Protein 2Q8V (pdb70)

Nearest PDB structures (foldseek):
  4myy-assembly1_A  TM=7.515E-01  e=9.267E+00  Moorena producens 3L

R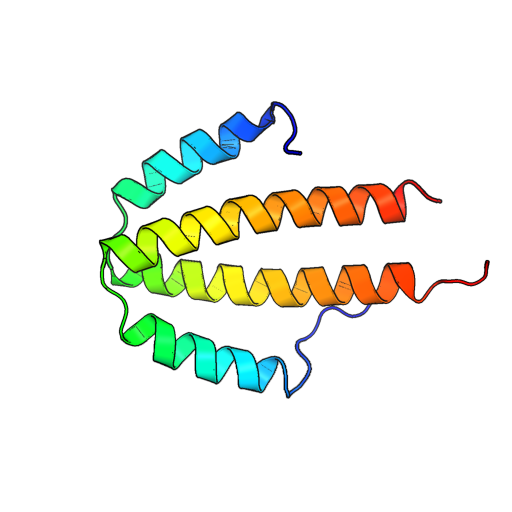adius of gyration: 15.29 Å; Cα contacts (8 Å, |Δi|>4): 86; chains: 2; bounding box: 33×18×42 Å

CATH classification: 1.10.287.670

B-factor: mean 44.77, std 18.17, range [13.0, 143.2]

Organism: NCBI:txid455064

Structure (mmCIF, N/CA/C/O backbone):
data_2Q8V
#
_entry.id   2Q8V
#
_cell.length_a   43.265
_cell.length_b   43.265
_cell.length_c   149.400
_cell.angle_alpha   90.00
_cell.angle_beta   90.00
_cell.angle_gamma   120.00
#
_symmetry.space_group_name_H-M   'P 32 2 1'
#
loop_
_entity.id
_entity.type
_entity.pdbx_description
1 polymer 'NblA protein'
2 non-polymer UREA
3 water water
#
loop_
_atom_site.group_PDB
_atom_site.id
_atom_site.type_symbol
_atom_site.label_atom_id
_atom_site.label_alt_id
_atom_site.label_comp_id
_atom_site.label_asym_id
_atom_site.label_entity_id
_atom_site.label_seq_id
_atom_site.pdbx_PDB_ins_code
_atom_site.Cartn_x
_atom_site.Cartn_y
_atom_site.Cartn_z
_atom_site.occupancy
_atom_site.B_iso_or_equiv
_atom_site.auth_seq_id
_atom_site.auth_comp_id
_atom_site.auth_asym_id
_atom_site.auth_atom_id
_atom_site.pdbx_PDB_model_num
ATOM 1 N N . LEU A 1 8 ? 23.875 13.486 29.741 1.00 60.44 8 LEU A N 1
ATOM 2 C CA . LEU A 1 8 ? 23.033 12.415 29.193 1.00 59.53 8 LEU A CA 1
ATOM 3 C C . LEU A 1 8 ? 23.191 12.214 27.683 1.00 59.00 8 LEU A C 1
ATOM 4 O O . LEU A 1 8 ? 23.527 13.148 26.944 1.00 59.01 8 LEU A O 1
ATOM 9 N N . ASN A 1 9 ? 22.979 10.974 27.238 1.00 58.46 9 ASN A N 1
ATOM 10 C CA . ASN A 1 9 ? 23.026 10.652 25.817 1.00 58.46 9 ASN A CA 1
ATOM 11 C C . ASN A 1 9 ? 21.720 10.991 25.106 1.00 58.46 9 ASN A C 1
ATOM 12 O O . ASN A 1 9 ? 20.636 10.722 25.668 1.00 109.08 9 ASN A O 1
ATOM 17 N N . VAL A 1 10 ? 21.808 11.623 23.962 1.00 49.29 10 VAL A N 1
ATOM 18 C CA . VAL A 1 10 ? 20.626 12.094 23.226 1.00 48.22 10 VAL A CA 1
ATOM 19 C C . VAL A 1 10 ? 20.684 11.727 21.740 1.00 47.96 10 VAL A C 1
ATOM 20 O O . VAL A 1 10 ? 19.641 11.479 21.122 1.00 48.00 10 VAL A O 1
ATOM 24 N N . ASP A 1 11 ? 21.892 11.696 21.170 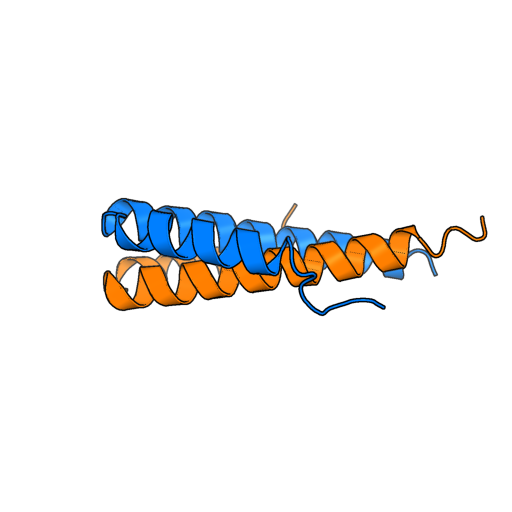1.00 48.92 11 ASP A N 1
ATOM 25 C CA . ASP A 1 11 ? 22.074 11.357 19.751 1.00 48.49 11 ASP A CA 1
ATOM 26 C C . ASP A 1 11 ? 21.665 9.929 19.412 1.00 47.55 11 ASP A C 1
ATOM 27 O O . ASP A 1 11 ? 21.816 9.017 20.237 1.00 47.68 11 ASP A O 1
ATOM 32 N N . LEU A 1 12 ? 21.149 9.735 18.203 1.00 53.10 12 LEU A N 1
ATOM 33 C CA . LEU A 1 12 ? 20.915 8.396 17.676 1.00 51.81 12 LEU A CA 1
ATOM 34 C C . LEU A 1 12 ? 22.230 7.673 17.402 1.00 51.30 12 LEU A C 1
ATOM 35 O O . LEU A 1 12 ? 23.245 8.303 17.106 1.00 51.24 12 LEU A O 1
ATOM 40 N N . SER A 1 13 ? 22.180 6.360 17.413 1.00 56.75 13 SER A N 1
ATOM 41 C CA . SER A 1 13 ? 23.328 5.562 17.671 1.00 56.41 13 SER A CA 1
ATOM 42 C C . SER A 1 13 ? 24.053 4.959 16.476 1.00 56.30 13 SER A C 1
ATOM 43 O O . SER A 1 13 ? 25.155 4.499 16.617 1.00 56.66 13 SER A O 1
ATOM 46 N N . PHE A 1 14 ? 23.465 4.965 15.301 1.00 74.38 14 PHE A N 1
ATOM 47 C CA . PHE A 1 14 ? 23.855 4.011 14.279 1.00 73.84 14 PHE A CA 1
ATOM 48 C C . PHE A 1 14 ? 23.441 2.615 14.639 1.00 73.26 14 PHE A C 1
ATOM 49 O O . PHE A 1 14 ? 24.050 1.964 15.452 1.00 73.89 14 PHE A O 1
ATOM 57 N N . GLU A 1 15 ? 22.404 2.130 14.031 1.00 123.75 15 GLU A N 1
ATOM 58 C CA . GLU A 1 15 ? 21.511 1.220 14.725 1.00 123.82 15 GLU A CA 1
ATOM 59 C C . GLU A 1 15 ? 20.204 1.755 15.220 1.00 121.66 15 GLU A C 1
ATOM 60 O O . GLU A 1 15 ? 19.216 1.145 15.003 1.00 124.07 15 GLU A O 1
ATOM 66 N N . GLN A 1 16 ? 20.195 2.927 15.817 1.00 37.20 16 GLN A N 1
ATOM 67 C CA . GLN A 1 16 ? 19.012 3.738 15.844 1.00 35.86 16 GLN A CA 1
ATOM 68 C C . GLN A 1 16 ? 18.892 4.556 14.621 1.00 35.00 16 GLN A C 1
ATOM 69 O O . GLN A 1 16 ? 17.836 4.884 14.177 1.00 34.72 16 GLN A O 1
ATOM 75 N N . GLU A 1 17 ? 20.018 4.905 14.079 1.00 37.16 17 GLU A N 1
ATOM 76 C CA . GLU A 1 17 ? 20.040 5.654 12.839 1.00 36.61 17 GLU A CA 1
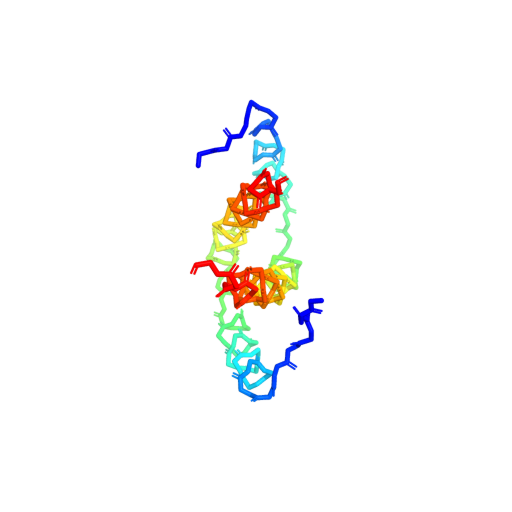ATOM 77 C C . GLU A 1 17 ? 19.607 4.720 11.686 1.00 35.60 17 GLU A C 1
ATOM 78 O O . GLU A 1 17 ? 18.884 5.135 10.759 1.00 35.12 17 GLU A O 1
ATOM 84 N N . PHE A 1 18 ? 20.010 3.450 11.771 1.00 37.80 18 PHE A N 1
ATOM 85 C CA . PHE A 1 18 ? 19.487 2.416 10.879 1.00 36.75 18 PHE A CA 1
ATOM 86 C C . PHE A 1 18 ? 17.975 2.228 11.032 1.00 37.19 18 PHE A C 1
ATOM 87 O O . PHE A 1 18 ? 17.257 2.108 10.025 1.00 36.97 18 PHE A O 1
ATOM 95 N N . GLN A 1 19 ? 17.493 2.199 12.280 1.00 33.83 19 GLN A N 1
ATOM 96 C CA . GLN A 1 19 ? 16.058 2.050 12.536 1.00 34.00 19 GLN A CA 1
ATOM 97 C C . GLN A 1 19 ? 15.236 3.166 11.936 1.00 33.66 19 GLN A C 1
ATOM 98 O O . GLN A 1 19 ? 14.098 2.937 11.530 1.00 33.64 19 GLN A O 1
ATOM 104 N N . MET A 1 20 ? 15.811 4.365 11.868 1.00 38.77 20 MET A N 1
ATOM 105 C CA . MET A 1 20 ? 15.144 5.478 11.211 1.00 39.35 20 MET A CA 1
ATOM 106 C C . MET A 1 20 ? 14.983 5.258 9.711 1.00 39.82 20 MET A C 1
ATOM 107 O O . MET A 1 20 ? 13.982 5.699 9.140 1.00 40.11 20 MET A O 1
ATOM 112 N N . ARG A 1 21 ? 15.950 4.582 9.076 1.00 45.43 21 ARG A N 1
ATOM 113 C CA . ARG A 1 21 ? 15.849 4.219 7.644 1.00 45.85 21 ARG A CA 1
ATOM 114 C C . ARG A 1 21 ? 14.678 3.260 7.395 1.00 45.31 21 ARG A C 1
ATOM 115 O O . ARG A 1 21 ? 13.921 3.424 6.429 1.00 44.86 21 ARG A O 1
ATOM 123 N N . VAL A 1 22 ? 14.560 2.256 8.264 1.00 40.57 22 VAL A N 1
ATOM 124 C CA . VAL A 1 22 ? 13.457 1.317 8.235 1.00 40.31 22 VAL A CA 1
ATOM 125 C C . VAL A 1 22 ? 12.106 2.021 8.474 1.00 40.99 22 VAL A C 1
ATOM 126 O O . VAL A 1 22 ? 11.145 1.780 7.723 1.00 40.86 22 VAL A O 1
ATOM 130 N N . MET A 1 23 ? 12.029 2.892 9.490 1.00 25.28 23 MET A N 1
ATOM 131 C CA . MET A 1 23 ? 10.820 3.694 9.703 1.00 26.22 23 MET A CA 1
ATOM 132 C C . MET A 1 23 ? 10.431 4.555 8.488 1.00 26.14 23 MET A C 1
ATOM 133 O O . MET A 1 23 ? 9.257 4.653 8.159 1.00 25.00 23 MET A O 1
ATOM 138 N N . GLU A 1 24 ? 11.423 5.162 7.829 1.00 43.23 24 GLU A N 1
ATOM 139 C CA . GLU A 1 24 ? 11.206 5.927 6.588 1.00 44.23 24 GLU A CA 1
ATOM 140 C C . GLU A 1 24 ? 10.501 5.084 5.533 1.00 44.47 24 GLU A C 1
ATOM 141 O O . GLU A 1 24 ? 9.444 5.462 5.030 1.00 44.57 24 GLU A O 1
ATOM 147 N N . GLU A 1 25 ? 11.078 3.934 5.208 1.00 40.11 25 GLU A N 1
ATOM 148 C CA . GLU A 1 25 ? 10.484 3.037 4.215 1.00 40.82 25 GLU A CA 1
ATOM 149 C C . GLU A 1 25 ? 9.075 2.628 4.607 1.00 40.04 25 GLU A C 1
ATOM 150 O O . GLU A 1 25 ? 8.159 2.711 3.788 1.00 40.29 25 GLU A O 1
ATOM 156 N N . GLN A 1 26 ? 8.895 2.207 5.856 1.00 38.61 26 GLN A N 1
ATOM 157 C CA . GLN A 1 26 ? 7.579 1.779 6.308 1.00 37.85 26 GLN A CA 1
ATOM 158 C C . GLN A 1 26 ? 6.577 2.923 6.194 1.00 36.83 26 GLN A C 1
ATOM 159 O O . GLN A 1 26 ? 5.457 2.723 5.727 1.00 36.64 26 GLN A O 1
ATOM 165 N N . VAL A 1 27 ? 6.993 4.125 6.590 1.00 38.32 27 VAL A N 1
ATOM 166 C CA . VAL A 1 27 ? 6.087 5.283 6.616 1.00 37.44 27 VAL A CA 1
ATOM 167 C C . VAL A 1 27 ? 5.701 5.748 5.211 1.00 37.33 27 VAL A C 1
ATOM 168 O O . VAL A 1 27 ? 4.580 6.210 4.988 1.00 36.97 27 VAL A O 1
ATOM 172 N N . SER A 1 28 ? 6.627 5.596 4.267 1.00 42.56 28 SER A N 1
ATOM 173 C CA . SER A 1 28 ? 6.398 6.003 2.886 1.00 42.68 28 SER A CA 1
ATOM 174 C C . SER A 1 28 ? 5.371 5.094 2.200 1.00 42.59 28 SER A C 1
ATOM 175 O O . SER A 1 28 ? 4.850 5.428 1.134 1.00 42.82 28 SER A O 1
ATOM 178 N N . ALA A 1 29 ? 5.088 3.944 2.803 1.00 37.38 29 ALA A N 1
ATOM 179 C CA . ALA A 1 29 ? 4.019 3.056 2.307 1.00 37.51 29 ALA A CA 1
ATOM 180 C C . ALA A 1 29 ? 2.651 3.298 2.967 1.00 37.37 29 ALA A C 1
ATOM 181 O O . ALA A 1 29 ? 1.651 2.713 2.545 1.00 37.29 29 ALA A O 1
ATOM 183 N N . MET A 1 30 ? 2.609 4.157 3.988 1.00 37.56 30 MET A N 1
ATOM 184 C CA . MET A 1 30 ? 1.413 4.284 4.828 1.00 37.65 30 MET A CA 1
ATOM 185 C C . MET A 1 30 ? 0.271 5.076 4.198 1.00 38.04 30 MET A C 1
ATOM 186 O O . MET A 1 30 ? 0.497 6.097 3.540 1.00 38.17 30 MET A O 1
ATOM 191 N N . SER A 1 31 ? -0.954 4.599 4.426 1.00 32.31 31 SER A N 1
ATOM 192 C CA . SER A 1 31 ? -2.161 5.316 4.044 1.00 32.83 31 SER A CA 1
ATOM 193 C C . SER A 1 31 ? -2.330 6.548 4.927 1.00 32.77 31 SER A C 1
ATOM 194 O O . SER A 1 31 ? -1.781 6.599 6.028 1.00 32.75 31 SER A O 1
ATOM 197 N N . LEU A 1 32 ? -3.106 7.522 4.454 1.00 46.72 32 LEU A N 1
ATOM 198 C CA . LEU A 1 32 ? -3.411 8.724 5.233 1.00 47.03 32 LEU A CA 1
ATOM 199 C C . LEU A 1 32 ? -3.968 8.386 6.614 1.00 47.47 32 LEU A C 1
ATOM 200 O O . LEU A 1 32 ? -3.491 8.905 7.618 1.00 47.65 32 LEU A O 1
ATOM 205 N N . GLN A 1 33 ? -4.945 7.489 6.661 1.00 57.45 33 GLN A N 1
ATOM 206 C CA . GLN A 1 33 ? -5.554 7.076 7.920 1.00 58.23 33 GLN A CA 1
ATOM 207 C C . GLN A 1 33 ? -4.531 6.477 8.902 1.00 57.91 33 GLN A C 1
ATOM 208 O O . GLN A 1 33 ? -4.534 6.812 10.094 1.00 58.24 33 GLN A O 1
ATOM 214 N N . GLU A 1 34 ? -3.664 5.608 8.380 1.00 46.18 34 GLU A N 1
ATOM 215 C CA . GLU A 1 34 ? -2.677 4.882 9.175 1.00 45.57 34 GLU A CA 1
ATOM 216 C C . GLU A 1 34 ? -1.542 5.779 9.701 1.00 44.38 34 GLU A C 1
ATOM 217 O O . GLU A 1 34 ? -1.142 5.664 10.863 1.00 44.08 34 GLU A O 1
ATOM 223 N N . ALA A 1 35 ? -1.028 6.660 8.847 1.00 34.20 35 ALA A N 1
ATOM 224 C CA . ALA A 1 35 ? -0.053 7.654 9.255 1.00 33.35 35 ALA A CA 1
ATOM 225 C C . ALA A 1 35 ? -0.637 8.540 10.370 1.00 33.40 35 ALA A C 1
ATOM 226 O O . ALA A 1 35 ? 0.039 8.863 11.368 1.00 33.23 35 ALA A O 1
ATOM 228 N N . ARG A 1 36 ? -1.902 8.915 10.204 1.00 35.79 36 ARG A N 1
ATOM 229 C CA . ARG A 1 36 ? -2.577 9.772 11.159 1.00 35.36 36 ARG A CA 1
ATOM 230 C C . ARG A 1 36 ? -2.715 9.138 12.536 1.00 34.95 36 ARG A C 1
ATOM 231 O O . ARG A 1 36 ? -2.468 9.805 13.549 1.00 34.82 36 ARG A O 1
ATOM 239 N N . GLU A 1 37 ? -3.107 7.864 12.589 1.00 31.19 37 GLU A N 1
ATOM 240 C CA . GLU A 1 37 ? -3.291 7.208 13.889 1.00 31.30 37 GLU A CA 1
ATOM 241 C C . GLU A 1 37 ? -1.962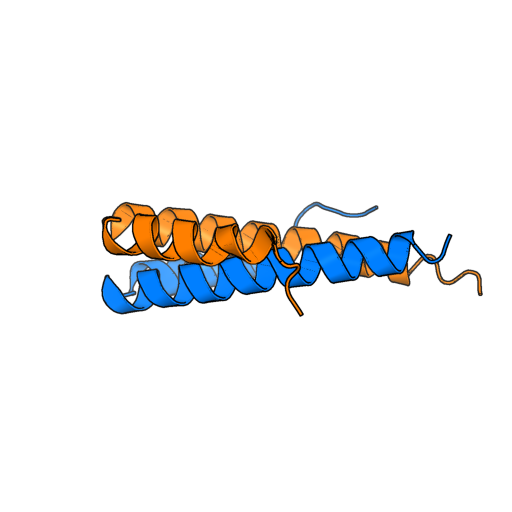 6.850 14.587 1.00 29.75 37 GLU A C 1
ATOM 242 O O . GLU A 1 37 ? -1.889 6.808 15.819 1.00 30.04 37 GLU A O 1
ATOM 248 N N . LEU A 1 38 ? -0.918 6.618 13.800 1.00 30.77 38 LEU A N 1
ATOM 249 C CA . LEU A 1 38 ? 0.394 6.302 14.347 1.00 29.64 38 LEU A CA 1
ATOM 250 C C . LEU A 1 38 ? 1.053 7.554 14.907 1.00 29.08 38 LEU A C 1
ATOM 251 O O . LEU A 1 38 ? 1.727 7.499 15.946 1.00 28.65 38 LEU A O 1
ATOM 256 N N . LEU A 1 39 ? 0.818 8.680 14.242 1.00 27.31 39 LEU A N 1
ATOM 257 C CA . LEU A 1 39 ? 1.261 9.984 14.732 1.00 26.97 39 LEU A CA 1
ATOM 258 C C . LEU A 1 39 ? 0.666 10.302 16.091 1.00 26.91 39 LEU A C 1
ATOM 259 O O . LEU A 1 39 ? 1.352 10.850 16.962 1.00 26.71 39 LEU A O 1
ATOM 264 N N . LEU A 1 40 ? -0.612 9.971 16.268 1.00 28.67 40 LEU A N 1
ATOM 265 C CA . LEU A 1 40 ? -1.298 10.205 17.530 1.00 28.53 40 LEU A CA 1
ATOM 266 C C . LEU A 1 40 ? -0.820 9.255 18.597 1.00 28.61 40 LEU A C 1
ATOM 267 O O . LEU A 1 40 ? -0.633 9.648 19.744 1.00 28.54 40 LEU A O 1
ATOM 272 N N . GLN A 1 41 ? -0.638 7.995 18.224 1.00 28.89 41 GLN A N 1
ATOM 273 C CA . GLN A 1 41 ? -0.075 7.025 19.153 1.00 29.53 41 GLN A CA 1
ATOM 274 C C . GLN A 1 41 ? 1.287 7.508 19.633 1.00 28.69 41 GLN A C 1
ATOM 275 O O . GLN A 1 41 ? 1.550 7.502 20.833 1.00 28.15 41 GLN A O 1
ATOM 281 N N . ALA A 1 42 ? 2.126 7.941 18.692 1.00 32.29 42 ALA A N 1
ATOM 282 C CA . ALA A 1 42 ? 3.481 8.433 19.005 1.00 32.52 42 ALA A CA 1
ATOM 283 C C . ALA A 1 42 ? 3.427 9.664 19.891 1.00 32.53 42 ALA A C 1
ATOM 284 O O . ALA A 1 42 ? 4.237 9.800 20.811 1.00 32.11 42 ALA A O 1
ATOM 286 N N . SER A 1 43 ? 2.451 10.537 19.614 1.00 39.79 43 SER A N 1
ATOM 287 C CA . SER A 1 43 ? 2.265 11.788 20.341 1.00 40.11 43 SER A CA 1
ATOM 288 C C . SER A 1 43 ? 1.934 11.516 21.785 1.00 40.39 43 SER A C 1
ATOM 289 O O . SER A 1 43 ? 2.447 12.197 22.675 1.00 41.13 43 SER A O 1
ATOM 292 N N . ARG A 1 44 ? 1.067 10.541 22.016 1.00 29.02 44 ARG A N 1
ATOM 293 C CA . ARG A 1 44 ? 0.744 10.116 23.367 1.00 30.24 44 ARG A CA 1
ATOM 294 C C . ARG A 1 44 ? 1.963 9.487 24.048 1.00 29.13 44 ARG A C 1
ATOM 295 O O . ARG A 1 44 ? 2.255 9.768 25.210 1.00 29.31 44 ARG A O 1
ATOM 303 N N . LEU A 1 45 ? 2.675 8.643 23.323 1.00 32.17 45 LEU A N 1
ATOM 304 C CA . LEU A 1 45 ? 3.863 8.004 23.874 1.00 32.27 45 LEU A CA 1
ATOM 305 C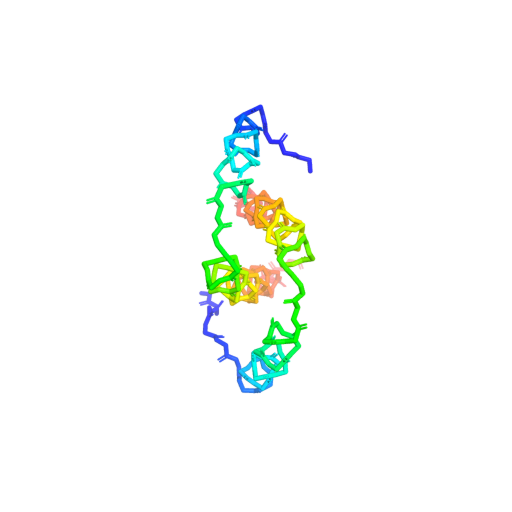 C . LEU A 1 45 ? 4.965 9.023 24.195 1.00 31.70 45 LEU A C 1
ATOM 306 O O . LEU A 1 45 ? 5.726 8.829 25.138 1.00 31.39 45 LEU A O 1
ATOM 311 N N . LEU A 1 46 ? 5.045 10.100 23.413 1.00 29.64 46 LEU A N 1
ATOM 312 C CA . LEU A 1 46 ? 6.009 11.169 23.675 1.00 29.64 46 LEU A CA 1
ATOM 313 C C . LEU A 1 46 ? 5.765 11.808 25.041 1.00 30.08 46 LEU A C 1
ATOM 314 O O . LEU A 1 46 ? 6.698 11.986 25.829 1.00 29.71 46 LEU A O 1
ATOM 319 N N . MET A 1 47 ? 4.502 12.112 25.328 1.00 26.14 47 MET A N 1
ATOM 320 C CA . MET A 1 47 ? 4.128 12.652 26.621 1.00 27.14 47 MET A CA 1
ATOM 321 C C . MET A 1 47 ? 4.380 11.680 27.749 1.00 27.31 47 MET A C 1
ATOM 322 O O . MET A 1 47 ? 4.803 12.089 28.827 1.00 27.50 47 MET A O 1
ATOM 327 N N . MET A 1 48 ? 4.116 10.396 27.515 1.00 25.46 48 MET A N 1
ATOM 328 C CA . MET A 1 48 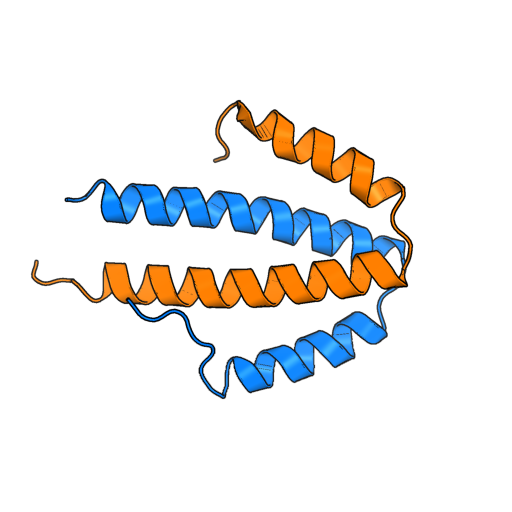? 4.351 9.378 28.538 1.00 26.78 48 MET A CA 1
ATOM 329 C C . MET A 1 48 ? 5.841 9.290 28.907 1.00 25.46 48 MET A C 1
ATOM 330 O O . MET A 1 48 ? 6.195 9.125 30.074 1.00 25.34 48 MET A O 1
ATOM 335 N N . LYS A 1 49 ? 6.711 9.425 27.917 1.00 25.97 49 LYS A N 1
ATOM 336 C CA . LYS A 1 49 ? 8.153 9.466 28.169 1.00 25.83 49 LYS A CA 1
ATOM 337 C C . LYS A 1 49 ? 8.613 10.715 28.933 1.00 25.50 49 LYS A C 1
ATOM 338 O O . LYS A 1 49 ? 9.530 10.624 29.760 1.00 25.24 49 LYS A O 1
ATOM 344 N N . ASP A 1 50 ? 7.988 11.869 28.684 1.00 32.43 50 ASP A N 1
ATOM 345 C CA . ASP A 1 50 ? 8.288 13.067 29.487 1.00 33.23 50 ASP A CA 1
ATOM 346 C C . ASP A 1 50 ? 8.021 12.818 30.963 1.00 32.93 50 ASP A C 1
ATOM 347 O O . ASP A 1 50 ? 8.800 13.255 31.819 1.00 32.79 50 ASP A O 1
ATOM 352 N N . ASN A 1 51 ? 6.909 12.127 31.244 1.00 29.51 51 ASN A N 1
ATOM 353 C CA . ASN A 1 51 ? 6.546 11.760 32.596 1.00 28.94 51 ASN A CA 1
ATOM 354 C C . ASN A 1 51 ? 7.550 10.787 33.192 1.00 28.52 51 ASN A C 1
ATOM 355 O O . ASN A 1 51 ? 7.921 10.922 34.355 1.00 28.22 51 ASN A O 1
ATOM 360 N N . VAL A 1 52 ? 8.014 9.825 32.392 1.00 30.32 52 VAL A N 1
ATOM 361 C CA . VAL A 1 52 ? 9.059 8.886 32.849 1.00 30.33 52 VAL A CA 1
ATOM 362 C C . VAL A 1 52 ? 10.344 9.634 33.193 1.00 30.62 52 VAL A C 1
ATOM 363 O O . VAL A 1 52 ? 10.957 9.361 34.219 1.00 30.95 52 VAL A O 1
ATOM 367 N N . ILE A 1 53 ? 10.722 10.591 32.344 1.00 33.21 53 ILE A N 1
ATOM 368 C CA . ILE A 1 53 ? 11.901 11.428 32.553 1.00 33.61 53 ILE A CA 1
ATOM 369 C C . ILE A 1 53 ? 11.739 12.289 33.799 1.00 35.30 53 ILE A C 1
ATOM 370 O O . ILE A 1 53 ? 12.677 12.454 34.577 1.00 35.52 53 ILE A O 1
ATOM 375 N N . ARG A 1 54 ? 10.547 12.835 33.995 1.00 36.63 54 ARG A N 1
ATOM 376 C CA . ARG A 1 54 ? 10.285 13.658 35.162 1.00 38.80 54 ARG A CA 1
ATOM 377 C C . ARG A 1 54 ? 10.435 12.847 36.454 1.00 39.27 54 ARG A C 1
ATOM 378 O O . ARG A 1 54 ? 10.964 13.350 37.445 1.00 39.85 54 ARG A O 1
ATOM 386 N N . SER A 1 55 ? 9.997 11.590 36.445 1.00 30.31 55 SER A N 1
ATOM 387 C CA . SER A 1 55 ? 10.105 10.758 37.646 1.00 31.26 55 SER A CA 1
ATOM 388 C C . SER A 1 55 ? 11.526 10.359 37.961 1.00 31.16 55 SER A C 1
ATOM 389 O O . SER A 1 55 ? 11.900 10.326 39.120 1.00 31.17 55 SER A O 1
ATOM 392 N N . LEU A 1 56 ? 12.316 10.049 36.937 1.00 39.18 56 LEU A N 1
ATOM 393 C CA . LEU A 1 56 ? 13.699 9.641 37.168 1.00 39.86 56 LEU A CA 1
ATOM 394 C C . LEU A 1 56 ? 14.475 10.804 37.742 1.00 40.63 56 LEU A C 1
ATOM 395 O O . LEU A 1 56 ? 15.271 10.626 38.661 1.00 40.81 56 LEU A O 1
ATOM 400 N N . VAL A 1 57 ? 14.196 11.995 37.226 1.00 31.39 57 VAL A N 1
ATOM 401 C CA . VAL A 1 57 ? 14.786 13.226 37.735 1.00 33.12 57 VAL A CA 1
ATOM 402 C C . VAL A 1 57 ? 14.237 13.586 39.137 1.00 34.97 57 VAL A C 1
ATOM 403 O O . VAL A 1 57 ? 14.988 14.061 39.993 1.00 34.90 57 VAL A O 1
ATOM 407 N N . LYS A 1 58 ? 12.951 13.330 3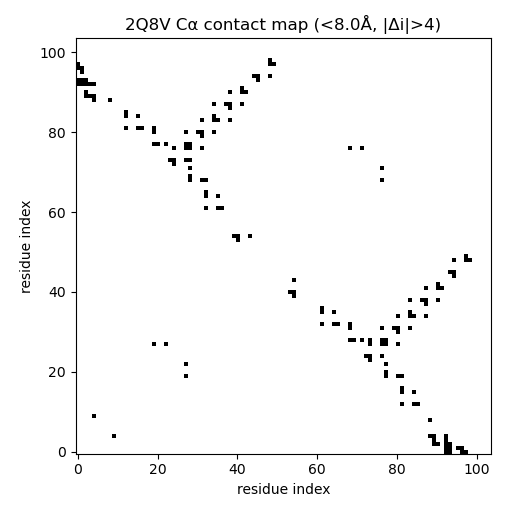9.377 1.00 36.27 58 LYS A N 1
ATOM 408 C CA . LYS A 1 58 ? 12.360 13.543 40.698 1.00 39.09 58 LYS A CA 1
ATOM 409 C C . LYS A 1 58 ? 13.136 12.740 41.740 1.00 40.60 58 LYS A C 1
ATOM 410 O O . LYS A 1 58 ? 13.357 13.214 42.856 1.00 40.61 58 LYS A O 1
ATOM 416 N N . ARG A 1 59 ? 13.554 11.526 41.369 1.00 67.46 59 ARG A N 1
ATOM 417 C CA . ARG A 1 59 ? 14.512 10.760 42.174 1.00 69.42 59 ARG A CA 1
ATOM 418 C C . ARG A 1 59 ? 15.911 11.408 42.128 1.00 70.41 59 ARG A C 1
ATOM 419 O O . ARG A 1 59 ? 16.899 10.787 41.711 1.00 70.45 59 ARG A O 1
ATOM 427 N N . ALA A 1 60 ? 15.947 12.690 42.513 1.00 69.02 60 ALA A N 1
ATOM 428 C CA . ALA A 1 60 ? 17.150 13.394 42.986 1.00 69.68 60 ALA A CA 1
ATOM 429 C C . ALA A 1 60 ? 16.963 13.585 44.498 1.00 70.27 60 ALA A C 1
ATOM 430 O O . ALA A 1 60 ? 17.320 14.619 45.069 1.00 70.34 60 ALA A O 1
ATOM 432 N N . LEU B 1 12 ? 0.437 7.582 32.234 1.00 52.36 12 LEU B N 1
ATOM 433 C CA . LEU B 1 12 ? -0.726 8.290 32.742 1.00 52.66 12 LEU B CA 1
ATOM 434 C C . LEU B 1 12 ? -0.577 9.797 32.544 1.00 51.79 12 LEU B C 1
ATOM 435 O O . LEU B 1 12 ? 0.131 10.427 33.296 1.00 51.49 12 LEU B O 1
ATOM 440 N N . SER B 1 13 ? -1.268 10.367 31.563 1.00 48.41 13 SER B N 1
ATOM 441 C CA . SER B 1 13 ? -1.070 11.748 31.173 1.00 47.58 13 SER B CA 1
ATOM 442 C C . SER B 1 13 ? -1.718 12.765 32.134 1.00 46.92 13 SER B C 1
ATOM 443 O O . SER B 1 13 ? -2.777 12.517 32.646 1.00 46.70 13 SER B O 1
ATOM 446 N N . PHE B 1 14 ? -1.044 13.892 32.375 1.00 20.00 14 PHE B N 1
ATOM 447 C CA . PHE B 1 14 ? -1.478 14.963 33.269 1.00 20.00 14 PHE B CA 1
ATOM 448 C C . PHE B 1 14 ? -2.795 15.505 32.795 1.00 20.00 14 PHE B C 1
ATOM 449 O O . PHE B 1 14 ? -3.174 15.247 31.704 1.00 49.18 14 PHE B O 1
ATOM 457 N N . GLU B 1 15 ? -3.506 16.275 33.596 1.00 41.54 15 GLU B N 1
ATOM 458 C CA . GLU B 1 15 ? -4.688 16.972 33.097 1.00 41.49 15 GLU B CA 1
ATOM 459 C C . GLU B 1 15 ? -4.460 17.702 31.789 1.00 41.25 15 GLU B C 1
ATOM 460 O O . GLU B 1 15 ? -5.196 17.556 30.834 1.00 40.75 15 GLU B O 1
ATOM 466 N N . GLN B 1 16 ? -3.408 18.490 31.773 1.00 39.42 16 GLN B N 1
ATOM 467 C CA . GLN B 1 16 ? -2.968 19.134 30.547 1.00 39.37 16 GLN B CA 1
ATOM 468 C C . GLN B 1 16 ? -2.789 18.136 29.378 1.00 39.62 16 GLN B C 1
ATOM 469 O O . GLN B 1 16 ? -2.001 18.396 28.480 1.00 38.99 16 GLN B O 1
ATOM 475 N N . GLU B 1 17 ? -3.514 16.996 29.422 1.00 57.50 17 GLU B N 1
ATOM 476 C CA . GLU B 1 17 ? -3.754 16.077 28.259 1.00 57.19 17 GLU B CA 1
ATOM 477 C C . GLU B 1 17 ? -4.940 16.574 27.411 1.00 56.61 17 GLU B C 1
ATOM 478 O O . GLU B 1 17 ? -5.540 15.850 26.592 1.00 56.56 17 GLU B O 1
ATOM 484 N N . PHE B 1 18 ? -5.278 17.829 27.666 1.00 36.18 18 PHE B N 1
ATOM 485 C CA . PHE B 1 18 ? -6.014 18.651 26.762 1.00 35.32 18 PHE B CA 1
ATOM 486 C C . PHE B 1 18 ? -5.180 18.722 25.462 1.00 34.40 18 PHE B C 1
ATOM 487 O O . PHE B 1 18 ? -5.731 18.750 24.357 1.00 33.80 18 PHE B O 1
ATOM 495 N N . GLN B 1 19 ? -3.852 18.696 25.619 1.00 38.08 19 GLN B N 1
ATOM 496 C CA . GLN B 1 19 ? -2.893 18.631 24.517 1.00 37.29 19 GLN B CA 1
ATOM 497 C C . GLN B 1 19 ? -3.188 17.534 23.508 1.00 36.55 19 GLN B C 1
ATOM 498 O O . GLN B 1 19 ? -3.067 17.767 22.309 1.00 36.34 19 GLN B O 1
ATOM 504 N N . MET B 1 20 ? -3.555 16.344 23.988 1.00 33.27 20 MET B N 1
ATOM 505 C CA . MET B 1 20 ? -3.951 15.246 23.105 1.00 32.84 20 MET B CA 1
ATOM 506 C C . MET B 1 20 ? -5.204 15.545 22.285 1.00 32.80 20 MET B C 1
ATOM 507 O O . MET B 1 20 ? -5.275 15.141 21.120 1.00 32.72 20 MET B O 1
ATOM 512 N N . ARG B 1 21 ? -6.190 16.222 22.890 1.00 28.32 21 ARG B N 1
ATOM 513 C CA . ARG B 1 21 ? -7.416 16.586 22.183 1.00 28.57 21 ARG B CA 1
ATOM 514 C C . ARG B 1 21 ? -7.045 17.529 21.061 1.00 27.92 21 ARG B C 1
ATOM 515 O O . ARG B 1 21 ? -7.416 17.316 19.911 1.00 26.97 21 ARG B O 1
ATOM 523 N N . VAL B 1 22 ? -6.286 18.564 21.404 1.00 33.47 22 VAL B N 1
ATOM 524 C CA . VAL B 1 22 ? -5.791 19.520 20.416 1.00 34.07 22 VAL B CA 1
ATOM 525 C C . VAL B 1 22 ? -5.099 18.784 19.258 1.00 34.90 22 VAL B C 1
ATOM 526 O O . VAL B 1 22 ? -5.483 18.954 18.090 1.00 34.64 22 VAL B O 1
ATOM 530 N N . MET B 1 23 ? -4.111 17.953 19.605 1.00 29.75 23 MET B N 1
ATOM 531 C CA . MET B 1 23 ? -3.357 17.147 18.656 1.00 31.77 23 MET B CA 1
ATOM 532 C C . MET B 1 23 ? -4.290 16.326 17.766 1.00 31.28 23 MET B C 1
ATOM 533 O O . MET B 1 23 ? -4.080 16.248 16.562 1.00 30.96 23 MET B O 1
ATOM 538 N N . GLU B 1 24 ? -5.332 15.733 18.345 1.00 45.84 24 GLU B N 1
ATOM 539 C CA . GLU B 1 24 ? -6.297 14.964 17.549 1.00 46.54 24 GLU B CA 1
ATOM 540 C C . GLU B 1 24 ? -6.969 15.834 16.513 1.00 46.53 24 GLU B C 1
ATOM 541 O O . GLU B 1 24 ? -7.222 15.385 15.393 1.00 47.00 24 GLU B O 1
ATOM 547 N N . GLU B 1 25 ? -7.265 17.074 16.892 1.00 48.60 25 GLU B N 1
ATOM 548 C CA . GLU B 1 25 ? -7.907 18.013 15.991 1.00 48.63 25 GLU B CA 1
ATOM 549 C C . GLU B 1 25 ? -6.983 18.325 14.803 1.00 48.38 25 GLU B C 1
ATOM 550 O O . GLU B 1 25 ? -7.384 18.184 13.648 1.00 48.52 25 GLU B O 1
ATOM 556 N N . GLN B 1 26 ? -5.750 18.729 15.100 1.00 45.48 26 GLN B N 1
ATOM 557 C CA . GLN B 1 26 ? -4.762 19.052 14.078 1.00 45.16 26 GLN B CA 1
ATOM 558 C C . GLN B 1 26 ? -4.496 17.891 13.132 1.00 45.10 26 GLN B C 1
ATOM 559 O O . GLN B 1 26 ? -4.442 18.077 11.926 1.00 45.74 26 GLN B O 1
ATOM 565 N N . VAL B 1 27 ? -4.335 16.694 13.689 1.00 41.41 27 VAL B N 1
ATOM 566 C CA . VAL B 1 27 ? -4.017 15.500 12.913 1.00 40.86 27 VAL B CA 1
ATOM 567 C C . VAL B 1 27 ? -5.109 15.130 11.921 1.00 41.07 27 VAL B C 1
ATOM 568 O O . VAL B 1 27 ? -4.815 14.643 10.822 1.00 41.04 27 VAL B O 1
ATOM 572 N N . SER B 1 28 ? -6.362 15.377 12.297 1.00 49.31 28 SER B N 1
ATOM 573 C CA . SER B 1 2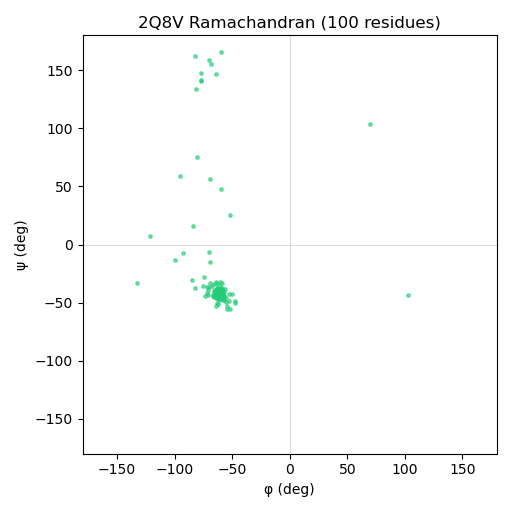8 ? -7.496 15.095 11.418 1.00 49.45 28 SER B CA 1
ATOM 574 C C . SER B 1 28 ? -7.567 16.036 10.213 1.00 49.53 28 SER B C 1
ATOM 575 O O . SER B 1 28 ? -8.400 15.841 9.335 1.00 50.08 28 SER B O 1
ATOM 578 N N . ALA B 1 29 ? -6.709 17.052 10.163 1.00 30.77 29 ALA B N 1
ATOM 579 C CA . ALA B 1 29 ? -6.685 17.946 9.010 1.00 30.77 29 ALA B CA 1
ATOM 580 C C . ALA B 1 29 ? -5.320 17.963 8.328 1.00 30.95 29 ALA B C 1
ATOM 581 O O . ALA B 1 29 ? -5.072 18.777 7.430 1.00 30.75 29 ALA B O 1
ATOM 583 N N . MET B 1 30 ? -4.431 17.075 8.765 1.00 44.13 30 MET B N 1
ATOM 584 C CA . MET B 1 30 ? -3.120 16.926 8.136 1.00 44.21 30 MET B CA 1
ATOM 585 C C . MET B 1 30 ? -3.206 16.147 6.833 1.00 44.06 30 MET B C 1
ATOM 586 O O . MET B 1 30 ? -4.048 15.258 6.685 1.00 44.07 30 MET B O 1
ATOM 591 N N . SER B 1 31 ? -2.331 16.504 5.896 1.00 38.53 31 SER B N 1
ATOM 592 C CA . SER B 1 31 ? -2.171 15.781 4.644 1.00 38.19 31 SER B CA 1
ATOM 593 C C . SER B 1 31 ? -1.264 14.574 4.861 1.00 38.31 31 SER B C 1
ATOM 594 O O . SER B 1 31 ? -0.517 14.508 5.851 1.00 38.14 31 SER B O 1
ATOM 597 N N . LEU B 1 32 ? -1.318 13.626 3.928 1.00 36.96 32 LEU B N 1
ATOM 598 C CA . LEU B 1 32 ? -0.449 12.444 3.961 1.00 36.81 32 LEU B CA 1
ATOM 599 C C . LEU B 1 32 ? 1.001 12.831 4.209 1.00 37.40 32 LEU B C 1
ATOM 600 O O . LEU B 1 32 ? 1.673 12.267 5.073 1.00 37.86 32 LEU B O 1
ATOM 605 N N . GLN B 1 33 ? 1.457 13.810 3.439 1.00 39.63 33 GLN B N 1
ATOM 606 C CA . GLN B 1 33 ? 2.823 14.286 3.453 1.00 40.25 33 GLN B CA 1
ATOM 607 C C . GLN B 1 33 ? 3.224 14.806 4.846 1.00 39.74 33 GLN B C 1
ATOM 608 O O . GLN B 1 33 ? 4.344 14.597 5.308 1.00 39.66 33 GLN B O 1
ATOM 614 N N . GLU B 1 34 ? 2.305 15.480 5.519 1.00 44.69 34 GLU B N 1
ATOM 615 C CA . GLU B 1 34 ? 2.616 16.053 6.817 1.00 44.51 34 GLU B CA 1
ATOM 616 C C . GLU B 1 34 ? 2.494 15.018 7.938 1.00 43.02 34 GLU B C 1
ATOM 617 O O . GLU B 1 34 ? 3.284 15.019 8.876 1.00 42.91 34 GLU B O 1
ATOM 623 N N . ALA B 1 35 ? 1.504 14.139 7.828 1.00 44.29 35 ALA B N 1
ATOM 624 C CA . ALA B 1 35 ? 1.328 13.058 8.776 1.00 43.15 35 ALA B CA 1
ATOM 625 C C . ALA B 1 35 ? 2.570 12.182 8.758 1.00 42.68 35 ALA B C 1
ATOM 626 O O . ALA B 1 35 ? 3.066 11.800 9.816 1.00 43.08 35 ALA B O 1
ATOM 628 N N . ARG B 1 36 ? 3.082 11.903 7.559 1.00 35.91 36 ARG B N 1
ATOM 629 C CA . ARG B 1 36 ? 4.315 11.129 7.375 1.00 35.52 36 ARG B CA 1
ATOM 630 C C . ARG B 1 36 ? 5.568 11.805 7.941 1.00 35.75 36 ARG B C 1
ATOM 631 O O . ARG B 1 36 ? 6.385 11.150 8.612 1.00 35.71 36 ARG B O 1
ATOM 639 N N . GLU B 1 37 ? 5.729 13.098 7.651 1.00 28.57 37 GLU B N 1
ATOM 640 C CA . GLU B 1 37 ? 6.886 13.861 8.125 1.00 29.49 37 GLU B CA 1
ATOM 641 C C . GLU B 1 37 ? 6.898 13.902 9.641 1.00 28.58 37 GLU B C 1
ATOM 642 O O . GLU B 1 37 ? 7.908 13.556 10.266 1.00 28.71 37 GLU B O 1
ATOM 648 N N . LEU B 1 38 ? 5.759 14.287 10.217 1.00 38.01 38 LEU B N 1
ATOM 649 C CA . LEU B 1 38 ? 5.608 14.429 11.665 1.00 37.64 38 LEU B CA 1
ATOM 650 C C . LEU B 1 38 ? 5.785 13.100 12.413 1.00 37.26 38 LEU B C 1
ATOM 651 O O . LEU B 1 38 ? 6.459 13.033 13.459 1.00 36.91 38 LEU B O 1
ATOM 656 N N . LEU B 1 39 ? 5.198 12.045 11.851 1.00 45.07 39 LEU B N 1
ATOM 657 C CA . LEU B 1 39 ? 5.332 10.709 12.386 1.00 44.36 39 LEU B CA 1
ATOM 658 C C . LEU B 1 39 ? 6.797 10.357 12.451 1.00 44.38 39 LEU B C 1
ATOM 659 O O . LEU B 1 39 ? 7.270 9.784 13.451 1.00 45.03 39 LEU B O 1
ATOM 664 N N . LEU B 1 40 ? 7.520 10.677 11.383 1.00 33.95 40 LEU B N 1
ATOM 665 C CA . LEU B 1 40 ? 8.924 10.344 11.342 1.00 33.68 40 LEU B CA 1
ATOM 666 C C . LEU B 1 40 ? 9.675 11.136 12.408 1.00 33.91 40 LEU B C 1
ATOM 667 O O . LEU B 1 40 ? 10.540 10.591 13.110 1.00 34.04 40 LEU B O 1
ATOM 672 N N . GLN B 1 41 ? 9.316 12.405 12.556 1.00 39.73 41 GLN B N 1
ATOM 673 C CA . GLN B 1 41 ? 9.937 13.229 13.563 1.00 40.65 41 GLN B CA 1
ATOM 674 C C . GLN B 1 41 ? 9.685 12.669 14.951 1.00 39.55 41 GLN B C 1
ATOM 675 O O . GLN B 1 41 ? 10.630 12.548 15.745 1.00 39.62 41 GLN B O 1
ATOM 681 N N . ALA B 1 42 ? 8.424 12.330 15.230 1.00 27.40 42 ALA B N 1
ATOM 682 C CA . ALA B 1 42 ? 8.034 11.759 16.517 1.00 26.89 42 ALA B CA 1
ATOM 683 C C . ALA B 1 42 ? 8.861 10.510 16.825 1.00 26.70 42 ALA B C 1
ATOM 684 O O . ALA B 1 42 ? 9.391 10.358 17.939 1.00 26.25 42 ALA B O 1
ATOM 686 N N . SER B 1 43 ? 8.996 9.634 15.827 1.00 30.71 43 SER B N 1
ATOM 687 C CA . SER B 1 43 ? 9.775 8.402 15.985 1.00 30.84 43 SER B CA 1
ATOM 688 C C . SER B 1 43 ? 11.238 8.690 16.315 1.00 30.83 43 SER B C 1
ATOM 689 O O . SER B 1 43 ? 11.862 7.948 17.079 1.00 30.98 43 SER B O 1
ATOM 692 N N . ARG B 1 44 ? 11.774 9.764 15.732 1.00 26.57 44 ARG B N 1
ATOM 693 C CA . ARG B 1 44 ? 13.116 10.249 16.064 1.00 26.86 44 ARG B CA 1
ATOM 694 C C . ARG B 1 44 ? 13.197 10.749 17.508 1.00 26.60 44 ARG B C 1
ATOM 695 O O . ARG B 1 44 ? 14.136 10.416 18.232 1.00 26.79 44 ARG B O 1
ATOM 703 N N . LEU B 1 45 ? 12.206 11.534 17.927 1.00 30.24 45 LEU B N 1
ATOM 704 C CA . LEU B 1 45 ? 12.129 12.004 19.311 1.00 29.79 45 LEU B CA 1
ATOM 705 C C . LEU B 1 45 ? 11.961 10.875 20.334 1.00 29.63 45 LEU B C 1
ATOM 706 O O . LEU B 1 45 ? 12.547 10.932 21.421 1.00 29.74 45 LEU B O 1
ATOM 711 N N . LEU B 1 46 ? 11.171 9.863 19.990 1.00 24.38 46 LEU B N 1
ATOM 712 C CA . LEU B 1 46 ? 10.988 8.709 20.866 1.00 24.99 46 LEU B CA 1
ATOM 713 C C . LEU B 1 46 ? 12.304 8.030 21.210 1.00 25.62 46 LEU B C 1
ATOM 714 O O . LEU B 1 46 ? 12.543 7.681 22.364 1.00 25.44 46 LEU B O 1
ATOM 719 N N . MET B 1 47 ? 13.150 7.840 20.196 1.00 30.28 47 MET B N 1
ATOM 720 C CA . MET B 1 47 ? 14.472 7.239 20.367 1.00 30.72 47 MET B CA 1
ATOM 721 C C . MET B 1 47 ? 15.402 8.135 21.198 1.00 30.02 47 MET B C 1
ATOM 722 O O . MET B 1 47 ? 16.094 7.654 22.104 1.00 28.70 47 MET B O 1
ATOM 727 N N . MET B 1 48 ? 15.398 9.435 20.894 1.00 29.19 48 MET B N 1
ATOM 728 C CA . MET B 1 48 ? 16.102 10.441 21.710 1.00 29.88 48 MET B CA 1
ATOM 729 C C . MET B 1 48 ? 15.693 10.394 23.189 1.00 29.59 48 MET B C 1
ATOM 730 O O . MET B 1 48 ? 16.549 10.266 24.066 1.00 29.47 48 MET B O 1
ATOM 735 N N . LYS B 1 49 ? 14.390 10.453 23.460 1.00 30.09 49 LYS B N 1
ATOM 736 C CA . LYS B 1 49 ? 13.870 10.251 24.826 1.00 30.18 49 LYS B CA 1
ATOM 737 C C . LYS B 1 49 ? 14.234 8.896 25.430 1.00 30.60 49 LYS B C 1
ATOM 738 O O . LYS B 1 49 ? 14.504 8.811 26.629 1.00 30.93 49 LYS B O 1
ATOM 744 N N . ASP B 1 50 ? 14.243 7.842 24.619 1.00 31.58 50 ASP B N 1
ATOM 745 C CA . ASP B 1 50 ? 14.731 6.545 25.079 1.00 32.90 50 ASP B CA 1
ATOM 746 C C . ASP B 1 50 ? 16.175 6.657 25.546 1.00 32.94 50 ASP B C 1
ATOM 747 O O . ASP B 1 50 ? 16.534 6.133 26.602 1.00 33.11 50 ASP B O 1
ATOM 752 N N . ASN B 1 51 ? 16.994 7.358 24.764 1.00 41.30 51 ASN B N 1
ATOM 753 C CA . ASN B 1 51 ? 18.398 7.571 25.104 1.00 41.39 51 ASN B CA 1
ATOM 754 C C . ASN B 1 51 ? 18.590 8.293 26.437 1.00 41.62 51 ASN B C 1
ATOM 755 O O . ASN B 1 51 ? 19.388 7.855 27.279 1.00 42.23 51 ASN B O 1
ATOM 760 N N . VAL B 1 52 ? 17.843 9.379 26.631 1.00 30.28 52 VAL B N 1
ATOM 761 C CA . VAL B 1 52 ? 17.829 10.093 27.899 1.00 29.79 52 VAL B CA 1
ATOM 762 C C . VAL B 1 52 ? 17.462 9.151 29.060 1.00 30.29 52 VAL B C 1
ATOM 763 O O . VAL B 1 52 ? 18.165 9.112 30.085 1.00 30.71 52 VAL B O 1
ATOM 767 N N . ILE B 1 53 ? 16.377 8.388 28.894 1.00 31.43 53 ILE B N 1
ATOM 768 C CA . ILE B 1 53 ? 15.893 7.482 29.940 1.00 31.02 53 ILE B CA 1
ATOM 769 C C . ILE B 1 53 ? 16.982 6.461 30.280 1.00 31.83 53 ILE B C 1
ATOM 770 O O . ILE B 1 53 ? 17.204 6.134 31.449 1.00 30.80 53 ILE B O 1
ATOM 775 N N . ARG B 1 54 ? 17.688 6.011 29.245 1.00 40.57 54 ARG B N 1
ATOM 776 C CA . ARG B 1 54 ? 18.797 5.060 29.381 1.00 42.15 54 ARG B CA 1
ATOM 777 C C . ARG B 1 54 ? 19.951 5.644 30.201 1.00 42.14 54 ARG B C 1
ATOM 778 O O . ARG B 1 54 ? 20.573 4.941 30.997 1.00 42.21 54 ARG B O 1
ATOM 786 N N . SER B 1 55 ? 20.214 6.935 30.020 1.00 34.88 55 SER B N 1
ATOM 787 C CA . SER B 1 55 ? 21.302 7.603 30.718 1.00 35.22 55 SER B CA 1
ATOM 788 C C . SER B 1 55 ? 20.973 7.824 32.175 1.00 35.62 55 SER B C 1
ATOM 789 O O . SER B 1 55 ? 21.814 7.582 33.044 1.00 35.96 55 SER B O 1
ATOM 792 N N . LEU B 1 56 ? 19.748 8.280 32.438 1.00 36.82 56 LEU B N 1
ATOM 793 C CA . LEU B 1 56 ? 19.295 8.541 33.799 1.00 36.79 56 LEU B CA 1
ATOM 794 C C . LEU B 1 56 ? 19.325 7.269 34.625 1.00 37.17 56 LEU B C 1
ATOM 795 O O . LEU B 1 56 ? 19.721 7.281 35.794 1.00 37.26 56 LEU B O 1
ATOM 800 N N . VAL B 1 57 ? 18.926 6.172 34.000 1.00 30.45 57 VAL B N 1
ATOM 801 C CA . VAL B 1 57 ? 18.899 4.884 34.663 1.00 31.40 57 VAL B CA 1
ATOM 802 C C . VAL B 1 57 ? 20.325 4.461 34.966 1.00 32.91 57 VAL B C 1
ATOM 803 O O . VAL B 1 57 ? 20.623 4.002 36.079 1.00 31.92 57 VAL B O 1
ATOM 807 N N . LYS B 1 58 ? 21.195 4.663 33.971 1.00 40.62 58 LYS B N 1
ATOM 808 C CA . LYS B 1 58 ? 22.588 4.238 34.019 1.00 42.84 58 LYS B CA 1
ATOM 809 C C . LYS B 1 58 ? 23.272 4.861 35.216 1.00 44.56 58 LYS B C 1
ATOM 810 O O . LYS B 1 58 ? 24.067 4.192 35.873 1.00 44.66 58 LYS B O 1
ATOM 816 N N . ARG B 1 59 ? 22.945 6.122 35.508 1.00 38.44 59 ARG B N 1
ATOM 817 C CA . ARG B 1 59 ? 23.394 6.803 36.734 1.00 41.47 59 ARG B CA 1
ATOM 818 C C . ARG B 1 59 ? 22.909 6.049 37.989 1.00 42.80 59 ARG B C 1
ATOM 819 O O . ARG B 1 59 ? 22.341 6.648 38.900 1.00 42.58 59 ARG B O 1
ATOM 827 N N . ALA B 1 60 ? 23.113 4.727 37.996 1.00 75.80 60 ALA B N 1
ATOM 828 C CA . ALA B 1 60 ? 22.736 3.822 39.087 1.00 77.39 60 ALA B CA 1
ATOM 829 C C . ALA B 1 60 ? 23.946 3.607 39.992 1.00 78.91 60 ALA B C 1
ATOM 830 O O . ALA B 1 60 ? 24.430 2.474 40.147 1.00 79.21 60 ALA B O 1
ATOM 832 N N . ALA B 1 61 ? 24.451 4.720 40.538 1.00 57.37 61 ALA B N 1
ATOM 833 C CA . ALA B 1 61 ? 25.314 4.728 41.716 1.00 58.47 61 ALA B CA 1
ATOM 834 C C . ALA B 1 61 ? 24.397 4.607 42.931 1.00 59.51 61 ALA B C 1
ATOM 835 O O . ALA B 1 61 ? 24.147 5.600 43.630 1.00 59.43 61 ALA B O 1
ATOM 837 N N . ARG B 1 62 ? 23.883 3.394 43.162 1.00 87.39 62 ARG B N 1
ATOM 838 C CA . ARG B 1 62 ? 22.792 3.171 44.115 1.00 88.52 62 ARG B CA 1
ATOM 839 C C . ARG B 1 62 ? 22.581 1.695 44.455 1.00 89.15 62 ARG B C 1
ATOM 840 O O . ARG B 1 62 ? 23.546 0.976 44.721 1.00 89.39 62 ARG B O 1
#

Solvent-accessible surface area: 7470 Å² total; per-residue (Å²): 133,103,64,126,24,61,158,109,18,51,131,92,8,102,53,38,71,125,99,0,70,88,18,60,67,134,76,0,58,81,49,10,38,112,8,9,92,74,26,31,80,40,67,32,71,38,126,64,50,82,149,208,130,196,22,116,138,120,60,144,91,4,121,59,55,59,131,101,4,69,90,24,63,63,104,76,0,60,94,53,4,37,108,5,10,87,71,27,25,55,39,44,14,23,30,145,9,34,88,172,196,75,108,141

Secondary structure (DSSP, 8-state):
---S--SSHHHHHHHHHHHHHT--HHHHHHHHHHHHHHHHHHHHHHHHHHH--/---TTTHHHHHHHHHHTT--HHHHHHHHHHHHHHHHHHHHHHHHHHH----

InterPro domains:
  IPR007574 Phycobilisome degradation protein NblA [PF04485] (11-59)
  IPR036904 Phycobilisome degradation protein NblA superfamily [G3DSA:1.10.287.670] (1-63)
  IPR036904 Phycobilisome degradation protein NblA superfamily [SSF109859] (10-60)

Sequence (104 aa):
LNVDLSFEQEFQMRVMEEQVSAMSLQEARELLLQASRLLMMKDNVIRSLVKRALSFEQEFQMRVMEEQVSAMSLQEARELLLQASRLLMMKDNVIRSLVKRAAR

Foldseek 3Di:
DDDDQDVVSVVVVVVVVVVLVPDDPVRNVVVVVVVVVVVVVVVVVVVVVVVVD/DDDPVCVVVVVVVVVLVPDDPVVVVVVVVVVVVVVVVVVVVVVVVVVPPPD